Protein AF-A0A1F8TVG2-F1 (afdb_monomer)

Sequence (94 aa):
MRAVKERMNLYITKSLMDDLRRAVPARERTRFVEEVLARELRRRKLREAIEKSFGAWKDEDHPDMLTGADIDRWIEEQRRLGTRDLSEEWGRSE

Structure (mmCIF, N/CA/C/O backbone):
data_AF-A0A1F8TVG2-F1
#
_entry.id   AF-A0A1F8TVG2-F1
#
loop_
_atom_site.group_PDB
_atom_site.id
_atom_site.type_symbol
_atom_site.label_atom_id
_atom_site.label_alt_id
_atom_site.label_comp_id
_atom_site.label_asym_id
_atom_site.label_entity_id
_atom_site.label_seq_id
_atom_site.pdbx_PDB_ins_code
_atom_site.Cartn_x
_atom_site.Cartn_y
_atom_site.Cartn_z
_atom_site.occupancy
_atom_site.B_iso_or_equiv
_atom_site.auth_seq_id
_atom_site.auth_comp_id
_atom_site.auth_asym_id
_atom_site.auth_atom_id
_atom_site.pdbx_PDB_model_num
ATOM 1 N N . MET A 1 1 ? -11.383 -20.818 -0.283 1.00 51.06 1 MET A N 1
ATOM 2 C CA . MET A 1 1 ? -10.975 -21.003 1.130 1.00 51.06 1 MET A CA 1
ATOM 3 C C . MET A 1 1 ? -11.253 -19.722 1.895 1.00 51.06 1 MET A C 1
ATOM 5 O O . MET A 1 1 ? -10.995 -18.650 1.363 1.00 51.06 1 MET A O 1
ATOM 9 N N . ARG A 1 2 ? -11.818 -19.804 3.103 1.00 56.44 2 ARG A N 1
ATOM 10 C CA . ARG A 1 2 ? -12.016 -18.628 3.963 1.00 56.44 2 ARG A CA 1
ATOM 11 C C . ARG A 1 2 ? -10.646 -18.198 4.499 1.00 56.44 2 ARG A C 1
A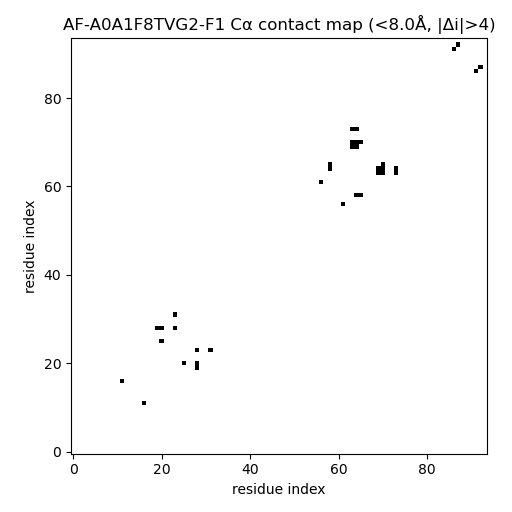TOM 13 O O . ARG A 1 2 ? -9.903 -19.056 4.961 1.00 56.44 2 ARG A O 1
ATOM 20 N N . ALA A 1 3 ? -10.302 -16.915 4.405 1.00 79.56 3 ALA A N 1
ATOM 21 C CA . ALA A 1 3 ? -9.021 -16.419 4.908 1.00 79.56 3 ALA A CA 1
ATOM 22 C C . ALA A 1 3 ? -8.895 -16.684 6.420 1.00 79.56 3 ALA A C 1
ATOM 24 O O . ALA A 1 3 ? -9.822 -16.387 7.181 1.00 79.56 3 ALA A O 1
ATOM 25 N N . VAL A 1 4 ? -7.763 -17.256 6.840 1.00 91.00 4 VAL A N 1
ATOM 26 C CA . VAL A 1 4 ? -7.426 -17.460 8.255 1.00 91.00 4 VAL A CA 1
ATOM 27 C C . VAL A 1 4 ? -7.082 -16.098 8.854 1.00 91.00 4 VAL A C 1
ATOM 29 O O . VAL A 1 4 ? -6.275 -15.362 8.292 1.00 91.00 4 VAL A O 1
ATOM 32 N N . LYS A 1 5 ? -7.734 -15.732 9.962 1.00 87.50 5 LYS A N 1
ATOM 33 C CA . LYS A 1 5 ? -7.510 -14.451 10.644 1.00 87.50 5 LYS A CA 1
ATOM 34 C C . LYS A 1 5 ? -6.604 -14.651 11.849 1.00 87.50 5 LYS A C 1
ATOM 36 O O . LYS A 1 5 ? -6.880 -15.520 12.670 1.00 87.50 5 LYS A O 1
ATOM 41 N N . GLU A 1 6 ? -5.606 -13.787 11.994 1.00 90.88 6 GLU A N 1
ATOM 42 C CA . GLU A 1 6 ? -4.757 -13.726 13.183 1.00 90.88 6 GLU A CA 1
ATOM 43 C C . GLU A 1 6 ? -5.034 -12.470 14.013 1.00 90.88 6 GLU A C 1
ATOM 45 O O . GLU A 1 6 ? -5.391 -11.412 13.487 1.00 90.88 6 GLU A O 1
ATOM 50 N N . ARG A 1 7 ? -4.886 -12.589 15.338 1.00 88.62 7 ARG 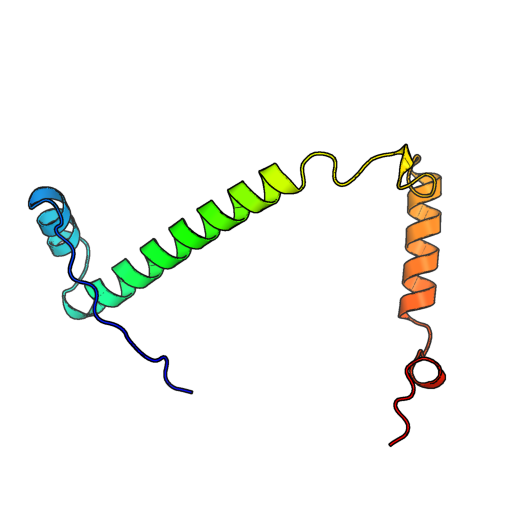A N 1
ATOM 51 C CA . ARG A 1 7 ? -5.059 -11.474 16.273 1.00 88.62 7 ARG A CA 1
ATOM 52 C C . ARG A 1 7 ? -3.711 -10.820 16.549 1.00 88.62 7 ARG A C 1
ATOM 54 O O . ARG A 1 7 ? -2.794 -11.470 17.032 1.00 88.62 7 ARG A O 1
ATOM 61 N N . MET A 1 8 ? -3.646 -9.507 16.354 1.00 88.56 8 MET A N 1
ATOM 62 C CA . MET A 1 8 ? -2.491 -8.678 16.690 1.00 88.56 8 MET A CA 1
ATOM 63 C C . MET A 1 8 ? -2.872 -7.681 17.789 1.00 88.56 8 MET A C 1
ATOM 65 O O . MET A 1 8 ? -3.844 -6.940 17.646 1.00 88.56 8 MET A O 1
ATOM 69 N N . ASN A 1 9 ? -2.111 -7.656 18.885 1.00 90.94 9 ASN A N 1
ATOM 70 C CA . ASN A 1 9 ? -2.273 -6.657 19.942 1.00 90.94 9 ASN A CA 1
ATOM 71 C C . ASN A 1 9 ? -1.330 -5.482 19.658 1.00 90.94 9 ASN A C 1
ATOM 73 O O . ASN A 1 9 ? -0.117 -5.665 19.616 1.00 90.94 9 ASN A O 1
ATOM 77 N N . LEU A 1 10 ? -1.882 -4.285 19.461 1.00 90.00 10 LEU A N 1
ATOM 78 C CA . LEU A 1 10 ? -1.114 -3.070 19.193 1.00 90.00 10 LEU A CA 1
ATOM 79 C C . LEU A 1 10 ? -1.771 -1.863 19.868 1.00 90.00 10 LEU A C 1
ATOM 81 O O . LEU A 1 10 ? -2.995 -1.810 20.006 1.00 90.00 10 LEU A O 1
ATOM 85 N N . TYR A 1 11 ? -0.958 -0.889 20.270 1.00 94.31 11 TYR A N 1
ATOM 86 C CA . TYR A 1 11 ? -1.438 0.369 20.834 1.00 94.31 11 TYR A CA 1
ATOM 87 C C . TYR A 1 11 ? -1.514 1.439 19.742 1.00 94.31 11 TYR A C 1
ATOM 89 O O . TYR A 1 11 ? -0.573 1.619 18.972 1.00 94.31 11 TYR A O 1
ATOM 97 N N . ILE A 1 12 ? -2.639 2.153 19.687 1.00 93.06 12 ILE A N 1
ATOM 98 C CA . ILE A 1 12 ? -2.856 3.310 18.809 1.00 93.06 12 ILE A CA 1
ATOM 99 C C . ILE A 1 12 ? -3.103 4.532 19.693 1.00 93.06 12 ILE A C 1
ATOM 101 O O . ILE A 1 12 ? -3.729 4.418 20.750 1.00 93.06 12 ILE A O 1
ATOM 105 N N . THR A 1 13 ? -2.633 5.703 19.264 1.00 97.62 13 THR A N 1
ATOM 106 C CA . THR A 1 13 ? -2.931 6.964 19.947 1.00 97.62 13 THR A CA 1
ATOM 107 C C . THR A 1 13 ? -4.439 7.216 20.002 1.00 97.62 13 THR A C 1
ATOM 109 O O . THR A 1 13 ? -5.188 6.896 19.076 1.00 97.62 13 THR A O 1
ATOM 112 N N . LYS A 1 14 ? -4.897 7.826 21.100 1.00 97.69 14 LYS A N 1
ATOM 113 C CA . LYS A 1 14 ? -6.317 8.147 21.286 1.00 97.69 14 LYS A CA 1
ATOM 114 C C . LYS A 1 14 ? -6.852 9.035 20.158 1.00 97.69 14 LYS A C 1
ATOM 116 O O . LYS A 1 14 ? -7.916 8.743 19.630 1.00 97.69 14 LYS A O 1
ATOM 121 N N . SER A 1 15 ? -6.085 10.047 19.748 1.00 98.06 15 SER A N 1
ATOM 122 C CA . SER A 1 15 ? -6.463 10.958 18.662 1.00 98.06 15 SER A CA 1
ATOM 123 C C . SER A 1 15 ? -6.769 10.217 17.360 1.00 98.06 15 SER A C 1
ATOM 125 O O . SER A 1 15 ? -7.837 10.402 16.787 1.00 98.06 15 SER A O 1
ATOM 127 N N . LEU A 1 16 ? -5.889 9.303 16.943 1.00 96.25 16 LEU A N 1
ATOM 128 C CA . LEU A 1 16 ? -6.085 8.531 15.717 1.00 96.25 16 LEU A CA 1
ATOM 129 C C . LEU A 1 16 ? -7.270 7.560 15.830 1.00 96.25 16 LEU A C 1
ATOM 131 O O . LEU A 1 16 ? -7.998 7.342 14.862 1.00 96.25 16 LEU A O 1
ATOM 135 N N . MET A 1 17 ? -7.488 6.981 17.012 1.00 95.94 17 MET A N 1
ATOM 136 C CA . MET A 1 17 ? -8.653 6.132 17.257 1.00 95.94 17 MET A CA 1
ATOM 137 C C . MET A 1 17 ? -9.964 6.927 17.191 1.00 95.94 17 MET A C 1
ATOM 139 O O . MET A 1 17 ? -10.953 6.429 16.651 1.00 95.94 17 MET A O 1
ATOM 143 N N . ASP A 1 18 ? -9.983 8.149 17.720 1.00 97.62 18 ASP A N 1
ATOM 144 C CA . ASP A 1 18 ? -11.150 9.031 17.680 1.00 97.62 18 ASP A CA 1
ATOM 145 C C . ASP A 1 18 ? -11.448 9.484 16.240 1.00 97.62 18 ASP A C 1
ATOM 147 O O . ASP A 1 18 ? -12.603 9.434 15.806 1.00 97.62 18 ASP A O 1
ATOM 151 N N . ASP A 1 19 ? -10.412 9.787 15.453 1.00 97.25 19 ASP A N 1
ATOM 152 C CA . ASP A 1 19 ? -10.541 10.064 14.019 1.00 97.25 19 ASP A CA 1
ATOM 153 C C . ASP A 1 19 ? -11.117 8.873 13.252 1.00 97.25 19 ASP A C 1
ATOM 155 O O . ASP A 1 19 ? -12.088 9.024 12.506 1.00 97.25 19 ASP A O 1
ATOM 159 N N . LEU A 1 20 ? -10.589 7.668 13.489 1.00 96.38 20 LEU A N 1
ATOM 160 C CA . LEU A 1 20 ? -11.106 6.443 12.882 1.00 96.38 20 LEU A CA 1
ATOM 161 C C . LEU A 1 20 ? -12.574 6.208 13.256 1.00 96.38 20 LEU A C 1
ATOM 163 O O . LEU A 1 20 ? -13.374 5.795 12.417 1.00 96.38 20 LEU A O 1
ATOM 167 N N . ARG A 1 21 ? -12.947 6.464 14.514 1.00 95.88 21 ARG A N 1
ATOM 168 C CA . ARG A 1 21 ? -14.320 6.274 14.997 1.00 95.88 21 ARG A CA 1
ATOM 169 C C . ARG A 1 21 ? -15.308 7.235 14.356 1.00 95.88 21 ARG A C 1
ATOM 171 O O . ARG A 1 21 ? -16.441 6.818 14.116 1.00 95.88 21 ARG A O 1
ATOM 178 N N . ARG A 1 22 ? -14.872 8.471 14.106 1.00 97.25 22 ARG A N 1
ATOM 179 C CA . ARG A 1 22 ? -15.643 9.529 13.448 1.00 97.25 22 ARG A CA 1
ATOM 180 C C . ARG A 1 22 ? -15.781 9.293 11.944 1.00 97.25 22 ARG A C 1
ATOM 182 O O . ARG A 1 22 ? -16.846 9.555 11.401 1.00 97.25 22 ARG A O 1
ATOM 189 N N . ALA A 1 23 ? -14.730 8.801 11.289 1.00 97.44 23 ALA A N 1
ATOM 190 C CA . ALA A 1 23 ? -14.703 8.625 9.838 1.00 97.44 23 ALA A CA 1
ATOM 191 C C . ALA A 1 23 ? -15.266 7.275 9.359 1.00 97.44 23 ALA A C 1
ATOM 193 O O . ALA A 1 23 ? -15.811 7.207 8.262 1.00 97.44 23 ALA A O 1
ATOM 194 N N . VAL A 1 24 ? -15.127 6.200 10.148 1.00 97.19 24 VAL A N 1
ATOM 195 C CA . VAL A 1 24 ? -15.439 4.827 9.710 1.00 97.19 24 VAL A CA 1
ATOM 196 C C . VAL A 1 24 ? -16.453 4.145 10.646 1.00 97.19 24 VAL A C 1
ATOM 198 O O . VAL A 1 24 ? -16.215 4.055 11.864 1.00 97.19 24 VAL A O 1
ATOM 201 N N . PRO A 1 25 ? -17.560 3.585 10.109 1.00 96.19 25 PRO A N 1
ATOM 202 C CA . PRO A 1 25 ? -18.550 2.840 10.887 1.00 96.19 25 PRO A CA 1
ATOM 203 C C . PRO A 1 25 ? -17.947 1.647 11.635 1.00 96.19 25 PRO A C 1
ATOM 205 O O . PRO A 1 25 ? -17.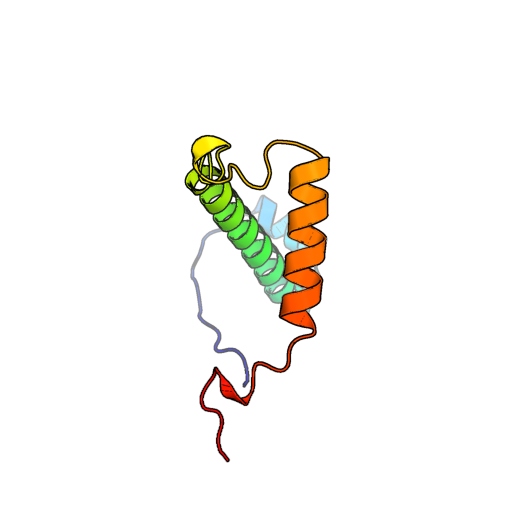061 0.957 11.134 1.00 96.19 25 PRO A O 1
ATOM 208 N N . ALA A 1 26 ? -18.469 1.337 12.826 1.00 93.88 26 ALA A N 1
ATOM 209 C CA . ALA A 1 26 ? -17.896 0.313 13.708 1.00 93.88 26 ALA A CA 1
ATOM 210 C C . ALA A 1 26 ? -17.700 -1.064 13.043 1.00 93.88 26 ALA A C 1
ATOM 212 O O . ALA A 1 26 ? -16.686 -1.715 13.293 1.00 93.88 26 ALA A O 1
ATOM 213 N N . ARG A 1 27 ? -18.629 -1.484 12.172 1.00 93.62 27 ARG A N 1
ATOM 214 C CA . ARG A 1 27 ? -18.583 -2.782 11.472 1.00 93.62 27 ARG A CA 1
ATOM 215 C C . ARG A 1 27 ? -17.579 -2.827 10.314 1.00 93.62 27 ARG A C 1
ATOM 217 O O . ARG A 1 27 ? -1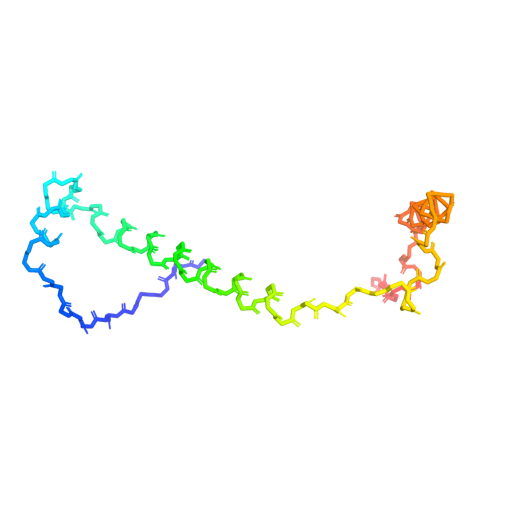7.259 -3.913 9.843 1.00 93.62 27 ARG A O 1
ATOM 224 N N . GLU A 1 28 ? -17.068 -1.676 9.882 1.00 96.19 28 GLU A N 1
ATOM 225 C CA . GLU A 1 28 ? -16.155 -1.542 8.740 1.00 96.19 28 GLU A CA 1
ATOM 226 C C . GLU A 1 28 ? -14.713 -1.248 9.160 1.00 96.19 28 GLU A C 1
ATOM 228 O O . GLU A 1 28 ? -13.793 -1.455 8.375 1.00 96.19 28 GLU A O 1
ATOM 233 N N . ARG A 1 29 ? -14.479 -0.842 10.414 1.00 94.19 29 ARG A N 1
ATOM 234 C CA . ARG A 1 29 ? -13.145 -0.454 10.909 1.00 94.19 29 ARG A CA 1
ATOM 235 C C . ARG A 1 29 ? -12.087 -1.534 10.714 1.00 94.19 29 ARG A C 1
ATOM 237 O O . ARG A 1 29 ? -10.986 -1.217 10.285 1.00 94.19 29 ARG A O 1
ATOM 244 N N . THR A 1 30 ? -12.400 -2.801 10.996 1.00 92.00 30 THR A N 1
ATOM 245 C CA . THR A 1 30 ? -11.442 -3.900 10.783 1.00 92.00 30 THR A CA 1
ATOM 246 C C . THR A 1 30 ? -11.071 -4.037 9.310 1.00 92.00 30 THR A C 1
ATOM 248 O O . THR A 1 30 ? -9.891 -4.150 9.001 1.00 92.00 30 THR A O 1
ATOM 251 N N . ARG A 1 31 ? -12.059 -3.970 8.410 1.00 94.12 31 ARG A N 1
ATOM 252 C CA . ARG A 1 31 ? -11.831 -4.030 6.963 1.00 94.12 31 ARG A CA 1
ATOM 253 C C . ARG A 1 31 ? -10.997 -2.841 6.490 1.00 94.12 31 ARG A C 1
ATOM 255 O O . ARG A 1 31 ? -10.025 -3.031 5.774 1.00 94.12 31 ARG A O 1
ATOM 262 N N . PHE A 1 32 ? -11.334 -1.638 6.943 1.00 96.06 32 PHE A N 1
ATOM 263 C CA . PHE A 1 32 ? -10.584 -0.427 6.627 1.00 96.06 32 PHE A CA 1
ATOM 264 C C . PHE A 1 32 ? -9.116 -0.538 7.064 1.00 96.06 32 PHE A C 1
ATOM 266 O O . PHE A 1 32 ? -8.209 -0.265 6.282 1.00 96.06 32 PHE A O 1
ATOM 273 N N . VAL A 1 33 ? -8.866 -0.985 8.299 1.00 93.88 33 VAL A N 1
ATOM 274 C CA . VAL A 1 33 ? -7.502 -1.174 8.817 1.00 93.88 33 VAL A CA 1
ATOM 275 C C . VAL A 1 33 ? -6.747 -2.228 8.005 1.00 93.88 33 VAL A C 1
ATOM 277 O O . VAL A 1 33 ? -5.590 -2.007 7.659 1.00 93.88 33 VAL A O 1
ATOM 280 N N . GLU A 1 34 ? -7.393 -3.342 7.661 1.00 94.31 34 GLU A N 1
ATOM 281 C CA . GLU A 1 34 ? -6.808 -4.398 6.829 1.00 94.31 34 GLU A CA 1
ATOM 282 C C . GLU A 1 34 ? -6.422 -3.880 5.434 1.00 94.31 34 GLU A C 1
ATOM 284 O O . GLU A 1 34 ? -5.296 -4.096 4.984 1.00 94.31 34 GLU A O 1
ATOM 289 N N . GLU A 1 35 ? -7.306 -3.128 4.777 1.00 96.25 35 GLU A N 1
ATOM 290 C CA . GLU A 1 35 ? -7.058 -2.540 3.456 1.00 96.25 35 GLU A CA 1
ATOM 291 C C . GLU A 1 35 ? -5.900 -1.530 3.481 1.00 96.25 35 GLU A C 1
ATOM 293 O O . GLU A 1 35 ? -5.017 -1.570 2.616 1.00 96.25 35 GLU A O 1
ATOM 298 N N . VAL A 1 36 ? -5.862 -0.657 4.494 1.00 96.75 36 VAL A N 1
ATOM 299 C CA . VAL A 1 36 ? -4.789 0.330 4.679 1.00 96.75 36 VAL A CA 1
ATOM 300 C C . VAL A 1 36 ? -3.451 -0.364 4.937 1.00 96.75 36 VAL A C 1
ATOM 302 O O . VAL A 1 36 ? -2.466 -0.051 4.268 1.00 96.75 36 VAL A O 1
ATOM 305 N N . LEU A 1 37 ? -3.408 -1.340 5.851 1.00 95.88 37 LEU A N 1
ATOM 306 C CA . LEU A 1 37 ? -2.191 -2.103 6.142 1.00 95.88 37 LEU A CA 1
ATOM 307 C C . LEU A 1 37 ? -1.695 -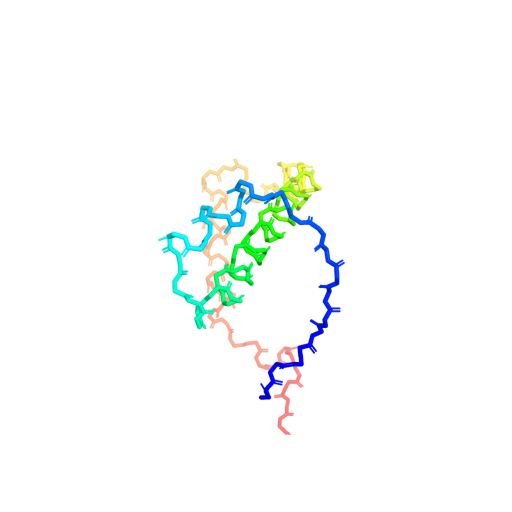2.855 4.905 1.00 95.88 37 LEU A C 1
ATOM 309 O O . LEU A 1 37 ? -0.509 -2.788 4.580 1.00 95.88 37 LEU A O 1
ATOM 313 N N . ALA A 1 38 ? -2.590 -3.521 4.173 1.00 96.94 38 ALA A N 1
ATOM 314 C CA . ALA A 1 38 ? -2.232 -4.240 2.957 1.00 96.94 38 ALA A CA 1
ATOM 315 C C . ALA A 1 38 ? -1.657 -3.302 1.885 1.00 96.94 38 ALA A C 1
ATOM 317 O O . ALA A 1 38 ? -0.676 -3.653 1.223 1.00 96.94 38 ALA A O 1
ATOM 318 N N . ARG A 1 39 ? -2.237 -2.106 1.722 1.00 98.19 39 ARG A N 1
ATOM 319 C CA . ARG A 1 39 ? -1.734 -1.088 0.791 1.00 98.19 39 ARG A CA 1
ATOM 320 C C . ARG A 1 39 ? -0.338 -0.608 1.178 1.00 98.19 39 ARG A C 1
ATOM 322 O O . ARG A 1 39 ? 0.550 -0.602 0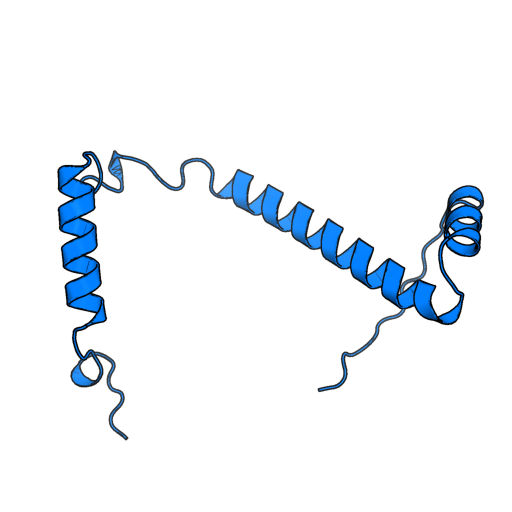.327 1.00 98.19 39 ARG A O 1
ATOM 329 N N . GLU A 1 40 ? -0.121 -0.248 2.441 1.00 98.06 40 GLU A N 1
ATOM 330 C CA . GLU A 1 40 ? 1.184 0.253 2.888 1.00 98.06 40 GLU A CA 1
ATOM 331 C C . GLU A 1 40 ? 2.271 -0.827 2.832 1.00 98.06 40 GLU A C 1
ATOM 333 O O . GLU A 1 40 ? 3.400 -0.546 2.424 1.00 98.06 40 GLU A O 1
ATOM 338 N N . LEU A 1 41 ? 1.939 -2.081 3.153 1.00 98.12 41 LEU A N 1
ATOM 339 C CA . LEU A 1 41 ? 2.870 -3.203 3.007 1.00 98.12 41 LEU A CA 1
ATOM 340 C C . LEU A 1 41 ? 3.240 -3.447 1.541 1.00 98.12 41 LEU A C 1
ATOM 342 O O . LEU A 1 41 ? 4.420 -3.616 1.236 1.00 98.12 41 LEU A O 1
ATOM 346 N N . ARG A 1 42 ? 2.266 -3.419 0.620 1.00 98.25 42 ARG A N 1
ATOM 347 C CA . ARG A 1 42 ? 2.537 -3.513 -0.826 1.00 98.25 42 ARG A CA 1
ATOM 348 C C . ARG A 1 42 ? 3.452 -2.388 -1.299 1.00 98.25 42 ARG A C 1
ATOM 350 O O . ARG A 1 42 ? 4.416 -2.654 -2.007 1.00 98.25 42 ARG A O 1
ATOM 357 N N . ARG A 1 43 ? 3.200 -1.153 -0.861 1.00 98.25 43 ARG A N 1
ATOM 358 C CA . ARG A 1 43 ? 4.030 0.007 -1.207 1.00 98.25 43 ARG A CA 1
ATOM 359 C C . ARG A 1 43 ? 5.474 -0.147 -0.723 1.00 98.25 43 ARG A C 1
ATOM 361 O O . ARG A 1 43 ? 6.393 0.186 -1.464 1.00 98.25 43 ARG A O 1
ATOM 368 N N . ARG A 1 44 ? 5.684 -0.662 0.495 1.00 98.25 44 ARG A N 1
ATOM 369 C CA . ARG A 1 44 ? 7.033 -0.934 1.026 1.00 98.25 44 ARG A CA 1
ATOM 370 C C . ARG A 1 44 ? 7.756 -2.013 0.225 1.00 98.25 44 ARG A C 1
ATOM 372 O O . ARG A 1 44 ? 8.888 -1.784 -0.177 1.00 98.25 44 ARG A O 1
ATOM 379 N N . LYS A 1 45 ? 7.082 -3.131 -0.060 1.00 97.81 45 LYS A N 1
ATOM 380 C CA . LYS A 1 45 ? 7.638 -4.214 -0.889 1.00 97.81 45 LYS A CA 1
ATOM 381 C C . LYS A 1 45 ? 8.019 -3.726 -2.284 1.00 97.81 45 LYS A C 1
ATOM 383 O O . LYS A 1 45 ? 9.082 -4.072 -2.777 1.00 97.81 45 LYS A O 1
ATOM 388 N N . LEU A 1 46 ? 7.171 -2.902 -2.904 1.00 97.25 46 LEU A N 1
ATOM 389 C CA . LEU A 1 46 ? 7.462 -2.323 -4.214 1.00 97.25 46 LEU A CA 1
ATOM 390 C C . LEU A 1 46 ? 8.691 -1.412 -4.168 1.00 97.25 46 LEU A C 1
ATOM 392 O O . LEU A 1 46 ? 9.540 -1.509 -5.043 1.00 97.25 46 LEU A O 1
ATOM 396 N N . ARG A 1 47 ? 8.806 -0.551 -3.151 1.00 97.50 47 ARG A N 1
ATOM 397 C CA . ARG A 1 47 ? 9.989 0.303 -2.986 1.00 97.50 47 ARG A CA 1
ATOM 398 C C . ARG A 1 47 ? 11.265 -0.528 -2.884 1.00 97.50 47 ARG A C 1
ATOM 400 O O . ARG A 1 47 ? 12.207 -0.268 -3.616 1.00 97.50 47 ARG A O 1
ATOM 407 N N . GLU A 1 48 ? 11.258 -1.539 -2.024 1.00 97.00 48 GLU A N 1
ATOM 408 C CA . GLU A 1 48 ? 12.396 -2.441 -1.855 1.00 97.00 48 GLU A CA 1
ATOM 409 C C . GLU A 1 48 ? 12.738 -3.173 -3.162 1.00 97.00 48 GLU A C 1
ATOM 411 O O . GLU A 1 48 ? 13.909 -3.320 -3.499 1.00 97.00 48 GLU A O 1
ATOM 416 N N . ALA A 1 49 ? 11.729 -3.608 -3.922 1.00 96.19 49 ALA A N 1
ATOM 417 C CA . ALA A 1 49 ? 11.941 -4.234 -5.222 1.00 96.19 49 ALA A CA 1
ATOM 418 C C . ALA A 1 49 ? 12.598 -3.270 -6.220 1.00 96.19 49 ALA A C 1
ATOM 420 O O . ALA A 1 49 ? 13.566 -3.661 -6.857 1.00 96.19 49 ALA A O 1
ATOM 421 N N . ILE A 1 50 ? 12.123 -2.021 -6.301 1.00 95.00 50 ILE A N 1
ATOM 422 C CA . ILE A 1 50 ? 12.698 -0.980 -7.170 1.00 95.00 50 ILE A CA 1
ATOM 423 C C . ILE A 1 50 ? 14.158 -0.704 -6.800 1.00 95.00 50 ILE A C 1
ATOM 425 O O . ILE A 1 50 ? 15.011 -0.627 -7.680 1.00 95.00 50 ILE A O 1
ATOM 429 N N . GLU A 1 51 ? 14.453 -0.571 -5.505 1.00 94.88 51 GLU A N 1
ATOM 430 C CA . GLU A 1 51 ? 15.816 -0.350 -5.011 1.00 94.88 51 GLU A CA 1
ATOM 431 C C . GLU A 1 51 ? 16.735 -1.524 -5.374 1.00 94.88 51 GLU A C 1
ATOM 433 O O . GLU A 1 51 ? 17.843 -1.314 -5.859 1.00 94.88 51 GLU A O 1
ATOM 438 N N . LYS A 1 52 ? 16.263 -2.765 -5.203 1.00 94.06 52 LYS A N 1
ATOM 439 C CA . LYS A 1 52 ? 17.027 -3.974 -5.547 1.00 94.06 52 LYS A CA 1
ATOM 440 C C . LYS A 1 52 ? 17.187 -4.191 -7.048 1.00 94.06 52 LYS A C 1
ATOM 442 O O . LYS A 1 52 ? 18.180 -4.778 -7.459 1.00 94.06 52 LYS A O 1
ATOM 447 N N . SER A 1 53 ? 16.219 -3.763 -7.854 1.00 92.12 53 SER A N 1
ATOM 448 C CA . SER A 1 53 ? 16.263 -3.895 -9.311 1.00 92.12 53 SER A CA 1
ATOM 449 C C . SER A 1 53 ? 17.005 -2.747 -9.993 1.00 92.12 53 SER A C 1
ATOM 451 O O . SER A 1 53 ? 17.069 -2.714 -11.220 1.00 92.12 53 SER A O 1
ATOM 453 N N . PHE A 1 54 ? 17.530 -1.773 -9.244 1.00 89.31 54 PHE A N 1
ATOM 454 C CA . PHE A 1 54 ? 18.308 -0.692 -9.836 1.00 89.31 54 PHE A CA 1
ATOM 455 C C . PHE A 1 54 ? 19.539 -1.260 -10.552 1.00 89.31 54 PHE A C 1
ATOM 457 O O . PHE A 1 54 ? 20.349 -1.967 -9.955 1.00 89.31 54 PHE A O 1
ATOM 464 N N . GLY A 1 55 ? 19.666 -0.963 -11.846 1.00 86.81 55 GLY A N 1
ATOM 465 C CA . GLY A 1 55 ? 20.731 -1.513 -12.683 1.00 86.81 55 GLY A CA 1
ATOM 466 C C . GLY A 1 55 ? 20.573 -3.001 -13.010 1.00 86.81 55 GLY A C 1
ATOM 467 O O . GLY A 1 55 ? 21.526 -3.594 -13.500 1.00 86.81 55 GLY A O 1
ATOM 468 N N . ALA A 1 56 ? 19.405 -3.604 -12.757 1.00 89.38 56 ALA A N 1
ATOM 469 C CA . ALA A 1 56 ? 19.087 -4.955 -13.230 1.00 89.38 56 ALA A CA 1
ATOM 470 C C . ALA A 1 56 ? 18.841 -5.011 -14.748 1.00 89.38 56 ALA A C 1
ATOM 472 O O . ALA A 1 56 ? 18.760 -6.098 -15.305 1.00 89.38 56 ALA A O 1
ATOM 473 N N . TRP A 1 57 ? 18.695 -3.849 -15.388 1.00 87.50 57 TRP A N 1
ATOM 474 C CA . TRP A 1 57 ? 18.585 -3.699 -16.831 1.00 87.50 57 TRP A CA 1
ATOM 475 C C . TRP A 1 57 ? 19.686 -2.757 -17.301 1.00 87.50 57 TRP A C 1
ATOM 477 O O . TRP A 1 57 ? 19.713 -1.596 -16.879 1.00 87.50 57 TRP A O 1
ATOM 487 N N . LYS A 1 58 ? 20.596 -3.257 -18.133 1.00 90.44 58 LYS A N 1
ATOM 488 C CA . LYS A 1 58 ? 21.691 -2.479 -18.708 1.00 90.44 58 LYS A CA 1
ATOM 489 C C . LYS A 1 58 ? 21.826 -2.771 -20.192 1.00 90.44 58 LYS A C 1
ATOM 491 O O . LYS A 1 58 ? 21.503 -3.866 -20.645 1.00 90.44 58 LYS A O 1
ATOM 496 N N . ASP A 1 59 ? 22.357 -1.800 -20.915 1.00 90.94 59 ASP A N 1
ATOM 497 C CA . ASP A 1 59 ? 22.603 -1.890 -22.351 1.00 90.94 59 ASP A CA 1
ATOM 498 C C . ASP A 1 59 ? 23.581 -3.028 -22.684 1.00 90.94 59 ASP A C 1
ATOM 500 O O . ASP A 1 59 ? 23.398 -3.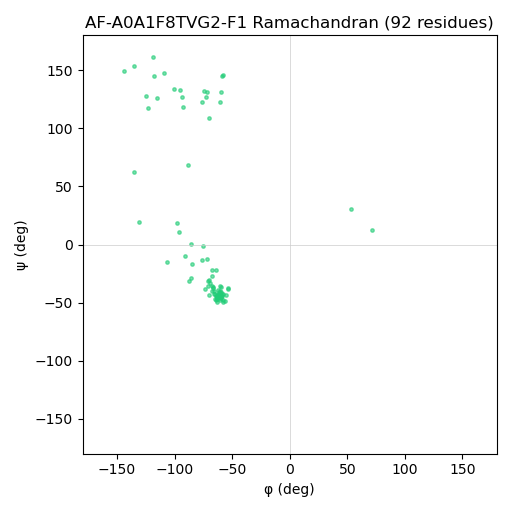732 -23.675 1.00 90.94 59 ASP A O 1
ATOM 504 N N . GLU A 1 60 ? 24.580 -3.277 -21.826 1.00 91.19 60 GLU A N 1
ATOM 505 C CA . GLU A 1 60 ? 25.537 -4.373 -22.029 1.00 91.19 60 GLU A CA 1
ATOM 506 C C . GLU A 1 60 ? 24.896 -5.762 -21.899 1.00 91.19 60 GLU A C 1
ATOM 508 O O . GLU A 1 60 ? 25.377 -6.716 -22.512 1.00 91.19 60 GLU A O 1
ATO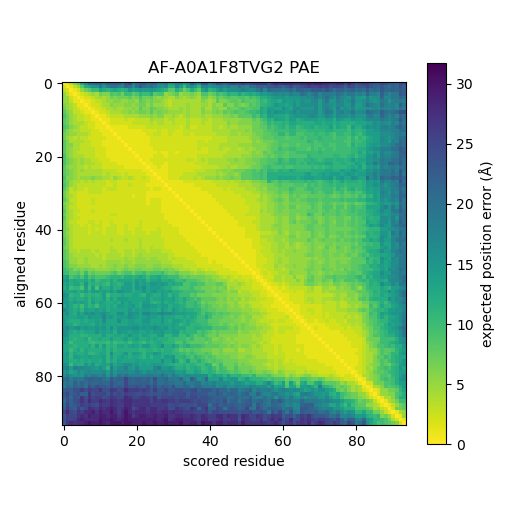M 513 N N . ASP A 1 61 ? 23.812 -5.871 -21.127 1.00 89.88 61 ASP A N 1
ATOM 514 C CA . ASP A 1 61 ? 23.063 -7.114 -20.929 1.00 89.88 61 ASP A CA 1
ATOM 515 C C . ASP A 1 61 ? 22.014 -7.337 -22.044 1.00 89.88 61 ASP A C 1
ATOM 517 O O . ASP A 1 61 ? 21.544 -8.461 -22.230 1.00 89.88 61 ASP A O 1
ATOM 521 N N . HIS A 1 62 ? 21.674 -6.286 -22.808 1.00 89.19 62 HIS A N 1
ATOM 522 C CA . HIS A 1 62 ? 20.635 -6.282 -23.848 1.00 89.19 62 HIS A CA 1
ATOM 523 C C . HIS A 1 62 ? 21.088 -5.582 -25.148 1.00 89.19 62 HIS A C 1
ATOM 525 O O . HIS A 1 62 ? 20.489 -4.584 -25.570 1.00 89.19 62 HIS A O 1
ATOM 531 N N . PRO A 1 63 ? 22.131 -6.096 -25.832 1.00 90.06 63 PRO A N 1
ATOM 532 C CA . PRO A 1 63 ? 22.622 -5.508 -27.080 1.00 90.06 63 PRO A CA 1
ATOM 533 C C . PRO A 1 63 ? 21.588 -5.567 -28.221 1.00 90.06 63 PRO A C 1
ATOM 535 O O . PRO A 1 63 ? 21.657 -4.795 -29.175 1.00 90.06 63 PRO A O 1
ATOM 538 N N . ASP A 1 64 ? 20.620 -6.475 -28.122 1.00 89.88 64 ASP A N 1
ATOM 539 C CA . ASP A 1 64 ? 19.487 -6.665 -29.027 1.00 89.88 64 ASP A CA 1
ATOM 540 C C . ASP A 1 64 ? 18.381 -5.609 -28.868 1.00 89.88 64 ASP A C 1
ATOM 542 O O . ASP A 1 64 ? 17.403 -5.633 -29.612 1.00 89.88 64 ASP A O 1
ATOM 546 N N . MET A 1 65 ? 18.531 -4.668 -27.931 1.00 91.06 65 MET A N 1
ATOM 547 C CA . MET A 1 65 ? 17.550 -3.613 -27.656 1.00 91.06 65 MET A CA 1
ATOM 548 C C . MET A 1 65 ? 18.157 -2.204 -27.582 1.00 91.06 65 MET A C 1
ATOM 550 O O . MET A 1 65 ? 17.536 -1.295 -27.033 1.00 91.06 65 MET A O 1
ATOM 554 N N . LEU A 1 66 ? 19.357 -1.996 -28.131 1.00 93.38 66 LEU A N 1
ATOM 555 C CA . LEU A 1 66 ? 20.071 -0.715 -28.026 1.00 93.38 66 LEU A CA 1
ATOM 556 C C . LEU A 1 66 ? 19.435 0.408 -28.847 1.00 93.38 66 LEU A C 1
ATOM 558 O O . LEU A 1 66 ? 19.451 1.571 -28.442 1.00 93.38 66 LEU A O 1
ATOM 562 N N . THR A 1 67 ? 18.894 0.085 -30.021 1.00 94.38 67 THR A N 1
ATOM 563 C CA . THR A 1 67 ? 18.244 1.060 -30.901 1.00 94.38 67 THR A CA 1
ATOM 564 C C . THR A 1 67 ? 16.781 0.717 -31.132 1.00 94.38 67 THR A C 1
ATOM 566 O O . THR A 1 67 ? 16.358 -0.426 -30.972 1.00 94.38 67 THR A O 1
ATOM 569 N N . GLY A 1 68 ? 15.996 1.703 -31.581 1.00 93.38 68 GLY A N 1
ATOM 570 C CA . GLY A 1 68 ? 14.595 1.474 -31.948 1.00 93.38 68 GLY A CA 1
ATOM 571 C C . GLY A 1 68 ? 14.421 0.345 -32.971 1.00 93.38 68 GLY A C 1
ATOM 572 O O . GLY A 1 68 ? 13.522 -0.470 -32.822 1.00 93.38 68 GLY A O 1
ATOM 573 N N . ALA A 1 69 ? 15.333 0.226 -33.944 1.00 95.50 69 ALA A N 1
ATOM 574 C CA . ALA A 1 69 ? 15.294 -0.851 -34.932 1.00 95.50 69 ALA A CA 1
ATOM 575 C C . ALA A 1 69 ? 15.621 -2.230 -34.330 1.00 95.50 69 ALA A C 1
ATOM 577 O O . ALA A 1 69 ? 15.085 -3.237 -34.789 1.00 95.50 69 ALA A O 1
ATOM 578 N N . ASP A 1 70 ? 16.497 -2.290 -33.322 1.00 94.44 70 ASP A N 1
ATOM 579 C CA . ASP A 1 70 ? 16.809 -3.541 -32.622 1.00 94.44 70 ASP A CA 1
ATOM 580 C C . ASP A 1 70 ? 15.608 -3.988 -31.778 1.00 94.44 70 ASP A C 1
ATOM 582 O O . ASP A 1 70 ? 15.182 -5.139 -31.871 1.00 94.44 70 ASP A O 1
ATOM 586 N N . ILE A 1 71 ? 14.972 -3.039 -31.079 1.00 93.88 71 ILE A N 1
ATOM 587 C CA . ILE A 1 71 ? 13.730 -3.259 -30.328 1.00 93.88 71 ILE A CA 1
ATOM 588 C C . ILE A 1 71 ? 12.608 -3.746 -31.255 1.00 93.88 71 ILE A C 1
ATOM 590 O O . ILE A 1 71 ? 11.926 -4.713 -30.919 1.00 93.88 71 ILE A O 1
ATOM 594 N N . ASP A 1 72 ? 12.419 -3.126 -32.423 1.00 95.81 72 ASP A N 1
ATOM 595 C CA . ASP A 1 72 ? 11.387 -3.533 -33.383 1.00 95.81 72 ASP A CA 1
ATOM 596 C C . ASP A 1 72 ? 11.601 -4.979 -33.856 1.00 95.81 72 ASP A C 1
ATOM 598 O O . ASP A 1 72 ? 10.665 -5.784 -33.828 1.00 95.81 72 ASP A O 1
ATOM 602 N N . ARG A 1 73 ? 12.845 -5.347 -34.203 1.00 94.81 73 ARG A N 1
ATOM 603 C CA . ARG A 1 73 ? 13.191 -6.732 -34.569 1.00 94.81 73 ARG A CA 1
ATOM 604 C C . ARG A 1 73 ? 12.945 -7.703 -33.419 1.00 94.81 73 ARG A C 1
ATOM 606 O O . ARG A 1 73 ? 12.379 -8.773 -33.642 1.00 94.81 73 ARG A O 1
ATOM 613 N N . TRP A 1 74 ? 13.328 -7.334 -32.198 1.00 92.75 74 TRP A N 1
ATOM 614 C CA . TRP A 1 74 ? 13.071 -8.161 -31.024 1.00 92.75 74 TRP A CA 1
ATOM 615 C C . TRP A 1 74 ? 11.568 -8.371 -30.805 1.00 92.75 74 TRP A C 1
ATOM 617 O O . TRP A 1 74 ? 11.127 -9.501 -30.606 1.00 92.75 74 TRP A O 1
ATOM 627 N N . ILE A 1 75 ? 10.750 -7.315 -30.908 1.00 92.94 75 ILE A N 1
ATOM 628 C CA . ILE A 1 75 ? 9.288 -7.404 -30.769 1.00 92.94 75 ILE A CA 1
ATOM 629 C C . ILE A 1 75 ? 8.698 -8.350 -31.822 1.00 92.94 75 ILE A C 1
ATOM 631 O O . ILE A 1 75 ? 7.838 -9.174 -31.491 1.00 92.94 75 ILE A O 1
ATOM 635 N N . GLU A 1 76 ? 9.127 -8.245 -33.082 1.00 93.88 76 GLU A N 1
ATOM 636 C CA . GLU A 1 76 ? 8.690 -9.147 -34.154 1.00 93.88 76 GLU A CA 1
ATOM 637 C C . GLU A 1 76 ? 9.046 -10.604 -33.849 1.00 93.88 76 GLU A C 1
ATOM 639 O O . GLU A 1 76 ? 8.199 -11.494 -33.983 1.00 93.88 76 GLU A O 1
ATOM 644 N N . GLU A 1 77 ? 10.265 -10.852 -33.370 1.00 92.12 77 GLU A N 1
ATOM 645 C CA . GLU A 1 77 ? 10.705 -12.186 -32.982 1.00 92.12 77 GLU A CA 1
ATOM 646 C C . GLU A 1 77 ? 9.887 -12.747 -31.813 1.00 92.12 77 GLU A C 1
ATOM 648 O O . GLU A 1 77 ? 9.390 -13.872 -31.909 1.00 92.12 77 GLU A O 1
ATOM 653 N N . GLN A 1 78 ? 9.658 -11.965 -30.755 1.00 91.00 78 GLN A N 1
ATOM 654 C CA . GLN A 1 78 ? 8.846 -12.400 -29.615 1.00 91.00 78 GLN A CA 1
ATOM 655 C C . GLN A 1 78 ? 7.398 -12.693 -30.015 1.00 91.00 78 GLN A C 1
ATOM 657 O O . GLN A 1 78 ? 6.813 -13.670 -29.549 1.00 91.00 78 GLN A O 1
ATOM 662 N N . ARG A 1 79 ? 6.806 -11.891 -30.909 1.00 89.75 79 ARG A N 1
ATOM 663 C CA . ARG A 1 79 ? 5.452 -12.146 -31.431 1.00 89.75 79 ARG A CA 1
ATOM 664 C C . ARG A 1 79 ? 5.400 -13.434 -32.243 1.00 89.75 79 ARG A C 1
ATOM 666 O O . ARG A 1 79 ? 4.474 -14.228 -32.074 1.00 89.75 79 ARG A O 1
ATOM 673 N N . ARG A 1 80 ? 6.404 -13.673 -33.088 1.00 89.94 80 ARG A N 1
ATOM 674 C CA . ARG A 1 80 ? 6.531 -14.917 -33.856 1.00 89.94 80 ARG A CA 1
ATOM 675 C C . ARG A 1 80 ? 6.680 -16.128 -32.931 1.00 89.94 80 ARG A C 1
ATOM 677 O O . ARG A 1 80 ? 6.016 -17.134 -33.162 1.00 89.94 80 ARG A O 1
ATOM 684 N N . LEU A 1 81 ? 7.494 -16.023 -31.878 1.00 85.31 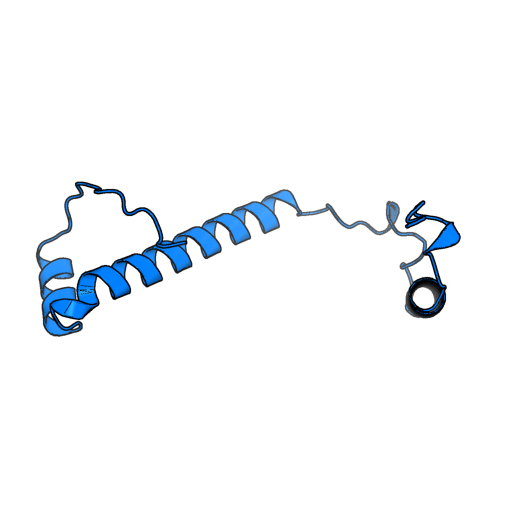81 LEU A N 1
ATOM 685 C CA . LEU A 1 81 ? 7.668 -17.071 -30.866 1.00 85.31 81 LEU A CA 1
ATOM 686 C C . LEU A 1 81 ? 6.389 -17.316 -30.058 1.00 85.31 81 LEU A C 1
ATOM 688 O O . LEU A 1 81 ? 6.015 -18.464 -29.861 1.00 85.31 81 LEU A O 1
ATOM 692 N N . GLY A 1 82 ? 5.677 -16.266 -29.646 1.00 79.06 82 GLY A N 1
ATOM 693 C CA . GLY A 1 82 ? 4.415 -16.393 -28.909 1.00 79.06 82 GLY A CA 1
ATOM 694 C C . GLY A 1 82 ? 3.266 -16.985 -29.731 1.00 79.06 82 GLY A C 1
ATOM 695 O O . GLY A 1 82 ? 2.325 -17.529 -29.162 1.00 79.06 82 GLY A O 1
ATOM 696 N N . THR A 1 83 ? 3.347 -16.903 -31.062 1.00 75.69 83 THR A N 1
ATOM 697 C CA . THR A 1 83 ? 2.385 -17.530 -31.989 1.00 75.69 83 THR A CA 1
ATOM 698 C C . THR A 1 83 ? 2.809 -18.950 -32.388 1.00 75.69 83 THR A C 1
ATOM 700 O O . THR A 1 83 ? 2.043 -19.671 -33.025 1.00 75.69 83 THR A O 1
ATOM 703 N N . ARG A 1 84 ? 4.031 -19.369 -32.038 1.00 69.25 84 ARG A N 1
ATOM 704 C CA . ARG A 1 84 ? 4.523 -20.721 -32.294 1.00 69.25 84 ARG A CA 1
ATOM 705 C C . ARG A 1 84 ? 3.856 -21.675 -31.306 1.00 69.25 84 ARG A C 1
ATOM 707 O O . ARG A 1 84 ? 3.814 -21.403 -30.109 1.00 69.25 84 ARG A O 1
ATOM 714 N N . ASP A 1 85 ? 3.336 -22.790 -31.805 1.00 65.12 85 ASP A N 1
ATOM 715 C CA . ASP A 1 85 ? 2.857 -23.857 -30.935 1.00 65.12 85 ASP A CA 1
ATOM 716 C C . ASP A 1 85 ? 4.068 -24.526 -30.270 1.00 65.12 85 ASP A C 1
ATOM 718 O O . ASP A 1 85 ? 4.878 -25.177 -30.926 1.00 65.12 85 ASP A O 1
ATOM 722 N N . LEU A 1 86 ? 4.229 -24.287 -28.969 1.00 64.62 86 LEU A N 1
ATOM 723 C CA . LEU A 1 86 ? 5.302 -24.853 -28.151 1.00 64.62 86 LEU A CA 1
ATOM 724 C C . LEU A 1 86 ? 4.837 -26.115 -27.398 1.00 64.62 86 LEU A C 1
ATOM 726 O O . LEU A 1 86 ? 5.527 -26.566 -26.483 1.00 64.62 86 LEU A O 1
ATOM 730 N N . SER A 1 87 ? 3.660 -26.668 -27.726 1.00 65.31 87 SER A N 1
ATOM 731 C CA . SER A 1 87 ? 3.124 -27.877 -27.082 1.00 65.31 87 SER A CA 1
ATOM 732 C C . SER A 1 87 ? 4.043 -29.091 -27.254 1.00 65.31 87 SER A C 1
ATOM 734 O O . SER A 1 87 ? 4.228 -29.840 -26.294 1.00 65.31 87 SER A O 1
ATOM 736 N N . GLU A 1 88 ? 4.699 -29.218 -28.413 1.00 58.28 88 GLU A N 1
ATOM 737 C CA . GLU A 1 88 ? 5.700 -30.259 -28.691 1.00 58.28 88 GLU A CA 1
ATOM 738 C C . GLU A 1 88 ? 7.007 -30.061 -27.895 1.00 58.28 88 GLU A C 1
ATOM 740 O O . GLU A 1 88 ? 7.662 -31.030 -27.521 1.00 58.28 88 GLU A O 1
ATOM 745 N N . GLU A 1 89 ? 7.377 -28.813 -27.584 1.00 58.59 89 GLU A N 1
ATOM 746 C CA . GLU A 1 89 ? 8.657 -28.452 -26.950 1.00 58.59 89 GLU A CA 1
ATOM 747 C C . GLU A 1 89 ? 8.599 -28.543 -25.412 1.00 58.59 89 GLU A C 1
ATOM 749 O O . GLU A 1 89 ? 9.591 -28.867 -24.761 1.00 58.59 89 GLU A O 1
ATOM 754 N N . TRP A 1 90 ? 7.418 -28.334 -24.817 1.00 54.19 90 TRP A N 1
ATOM 755 C CA . TRP A 1 90 ? 7.203 -28.396 -23.363 1.00 54.19 90 TRP A CA 1
ATOM 756 C C . TRP A 1 90 ? 6.641 -29.727 -22.853 1.00 54.19 90 TRP A C 1
ATOM 758 O O . TRP A 1 90 ? 6.122 -29.777 -21.737 1.00 54.19 90 TRP A O 1
ATOM 768 N N . GLY A 1 91 ? 6.746 -30.805 -23.638 1.00 56.38 91 GLY A N 1
ATOM 769 C CA . GLY A 1 91 ? 6.497 -32.175 -23.171 1.00 56.38 91 GLY A CA 1
ATOM 770 C C . GLY A 1 91 ? 5.140 -32.385 -22.494 1.00 56.38 91 GLY A C 1
ATOM 771 O O . GLY A 1 91 ? 5.025 -33.217 -21.597 1.00 56.38 91 GLY A O 1
ATOM 772 N N . ARG A 1 92 ? 4.106 -31.631 -22.888 1.00 56.25 92 ARG A N 1
ATOM 773 C CA . ARG A 1 92 ? 2.730 -31.903 -22.460 1.00 56.25 92 ARG A CA 1
ATOM 774 C C . ARG A 1 92 ? 2.107 -32.888 -23.441 1.00 56.25 92 ARG A C 1
ATOM 776 O O . ARG A 1 92 ? 1.226 -32.521 -24.208 1.00 56.25 92 ARG A O 1
ATOM 783 N N . SER A 1 93 ? 2.604 -34.123 -23.428 1.00 48.59 93 SER A N 1
ATOM 784 C CA . SER A 1 93 ? 1.830 -35.260 -23.921 1.00 48.59 93 SER A CA 1
ATOM 785 C C . SER A 1 93 ? 0.786 -35.608 -22.859 1.00 48.59 93 SER A C 1
ATOM 787 O O . SER A 1 93 ? 1.156 -35.815 -21.700 1.00 48.59 93 SER A O 1
ATOM 789 N N . GLU A 1 94 ? -0.488 -35.600 -23.248 1.00 48.22 94 GLU A N 1
ATOM 790 C CA . GLU A 1 94 ? -1.612 -36.116 -22.448 1.00 48.22 94 GLU A CA 1
ATOM 791 C C . GLU A 1 94 ? -1.397 -37.558 -21.962 1.00 48.22 94 GLU A C 1
ATOM 793 O O . GLU A 1 94 ? -0.705 -38.336 -22.663 1.00 48.22 94 GLU A O 1
#

pLDDT: mean 88.36, std 13.1, range [48.22, 98.25]

Foldseek 3Di:
DPDDDDDDDDDDDPVVVVVLPVPDPPVCSVVVVVVVVVVVVVVVVVVVVCVVCVVVDDCVVCVCCPDPVSVVVVVVVVVVVVPDPCCVVVPPDD

Solvent-accessible surface area (backbone atoms only — not comparable to full-atom values): 5973 Å² total; per-residue (Å²): 133,83,84,86,85,83,91,80,93,79,90,74,59,66,69,61,53,51,50,45,60,74,76,37,59,83,92,45,42,67,58,53,52,51,54,52,51,53,51,55,51,50,53,52,53,49,52,53,49,54,64,70,47,61,78,74,72,50,64,90,82,36,72,64,53,72,44,75,71,36,37,50,53,46,52,53,50,51,52,54,54,72,70,45,84,53,58,82,79,68,71,68,74,130

Secondary structure (DSSP, 8-state):
-PPPP--------HHHHHHHHHHS-TTTHHHHHHHHHHHHHHHHHHHHHHHHTTTSS-GGG-GGGSSHHHHHHHHHHHHHHHTS--TTTTT---

Mean predicted aligned error: 9.4 Å

Radius of gyration: 24.6 Å; Cα contacts (8 Å, |Δi|>4): 18; chains: 1; bounding box: 44×47×56 Å